Protein AF-A0A383AE00-F1 (afdb_monomer_lite)

Radius of gyration: 17.89 Å; chains: 1; bounding box: 53×29×41 Å

pLDDT: mean 80.53, std 18.99, range [29.45, 98.5]

Structure (mmCIF, N/CA/C/O backbone):
data_AF-A0A383AE00-F1
#
_entry.id   AF-A0A383AE00-F1
#
loop_
_atom_site.group_PDB
_atom_site.id
_atom_site.type_symbol
_atom_site.label_atom_id
_atom_site.label_alt_id
_atom_site.label_comp_id
_atom_site.label_asym_id
_atom_site.label_entity_id
_atom_site.label_seq_id
_atom_site.pdbx_PDB_ins_code
_atom_site.Cartn_x
_atom_site.Cartn_y
_atom_site.Cartn_z
_atom_site.occupancy
_atom_site.B_iso_or_equiv
_atom_site.auth_seq_id
_atom_site.auth_comp_id
_atom_site.auth_asym_id
_atom_site.auth_atom_id
_atom_site.pdbx_PDB_model_num
ATOM 1 N N . MET A 1 1 ? 20.652 -6.466 15.795 1.00 33.84 1 MET A N 1
ATOM 2 C CA . MET A 1 1 ? 19.781 -5.516 15.077 1.00 33.84 1 MET A CA 1
ATOM 3 C C . MET A 1 1 ? 20.236 -5.516 13.626 1.00 33.84 1 MET A C 1
ATOM 5 O O . MET A 1 1 ? 21.320 -5.019 13.351 1.00 33.84 1 MET A O 1
ATOM 9 N N . HIS A 1 2 ? 19.510 -6.211 12.746 1.00 29.45 2 HIS A N 1
ATOM 10 C CA . HIS A 1 2 ? 19.811 -6.220 11.311 1.00 29.45 2 HIS A CA 1
ATOM 11 C C . HIS A 1 2 ? 19.273 -4.927 10.677 1.00 29.45 2 HIS A C 1
ATOM 13 O O . HIS A 1 2 ? 18.174 -4.506 11.035 1.00 29.45 2 HIS A O 1
ATOM 19 N N . PRO A 1 3 ? 20.019 -4.280 9.767 1.00 36.16 3 PRO A N 1
ATOM 20 C CA . PRO A 1 3 ? 19.553 -3.087 9.077 1.00 36.16 3 PRO A CA 1
ATOM 21 C C . PRO A 1 3 ? 18.594 -3.535 7.967 1.00 36.16 3 PRO A C 1
ATOM 23 O O . PRO A 1 3 ? 19.035 -3.965 6.905 1.00 36.16 3 PRO A O 1
ATOM 26 N N . GLY A 1 4 ? 17.288 -3.521 8.233 1.00 36.66 4 GLY A N 1
ATOM 27 C CA . GLY A 1 4 ? 16.288 -3.945 7.248 1.00 36.66 4 GLY A CA 1
ATOM 28 C C . GLY A 1 4 ? 14.831 -3.774 7.675 1.00 36.66 4 GLY A C 1
ATOM 29 O O . GLY A 1 4 ? 14.008 -3.445 6.830 1.00 36.66 4 GLY A O 1
ATOM 30 N N . ASP A 1 5 ? 14.517 -3.898 8.965 1.00 43.00 5 ASP A N 1
ATOM 31 C CA . ASP A 1 5 ? 13.127 -3.816 9.430 1.00 43.00 5 ASP A CA 1
ATOM 32 C C . ASP A 1 5 ? 12.798 -2.427 9.966 1.00 43.00 5 ASP A C 1
ATOM 34 O O . ASP A 1 5 ? 12.990 -2.108 11.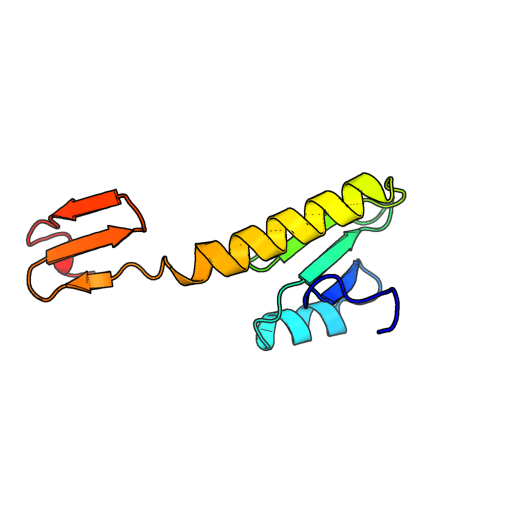139 1.00 43.00 5 ASP A O 1
ATOM 38 N N . ASN A 1 6 ? 12.278 -1.590 9.075 1.00 44.75 6 ASN A N 1
ATOM 39 C CA . ASN A 1 6 ? 11.619 -0.346 9.438 1.00 44.75 6 ASN A CA 1
ATOM 40 C C . ASN A 1 6 ? 10.098 -0.596 9.517 1.00 44.75 6 ASN A C 1
ATOM 42 O O . ASN A 1 6 ? 9.364 -0.090 8.680 1.00 44.75 6 ASN A O 1
ATOM 46 N N . GLY A 1 7 ? 9.661 -1.425 10.477 1.00 49.72 7 GLY A N 1
ATOM 47 C CA . GLY A 1 7 ? 8.255 -1.630 10.879 1.00 49.72 7 GLY A CA 1
ATOM 48 C C . GLY A 1 7 ? 7.317 -2.297 9.854 1.00 49.72 7 GLY A C 1
ATOM 49 O O . GLY A 1 7 ? 6.671 -1.610 9.075 1.00 49.72 7 GLY A O 1
ATOM 50 N N . ASP A 1 8 ? 7.231 -3.632 9.884 1.00 71.44 8 ASP A N 1
ATOM 51 C CA . ASP A 1 8 ? 6.087 -4.511 9.536 1.00 71.44 8 ASP A CA 1
ATOM 52 C C . ASP A 1 8 ? 5.169 -4.198 8.322 1.00 71.44 8 ASP A C 1
ATOM 54 O O . ASP A 1 8 ? 3.979 -4.512 8.343 1.00 71.44 8 ASP A O 1
ATOM 58 N N . ILE A 1 9 ? 5.686 -3.670 7.206 1.00 87.12 9 ILE A N 1
ATOM 59 C CA . ILE A 1 9 ? 4.942 -3.627 5.926 1.00 87.12 9 ILE A CA 1
ATOM 60 C C . ILE A 1 9 ? 5.518 -4.622 4.923 1.00 87.12 9 ILE A C 1
ATOM 62 O O . ILE A 1 9 ? 6.702 -4.592 4.584 1.00 87.12 9 ILE A O 1
ATOM 66 N N . ALA A 1 10 ? 4.655 -5.460 4.350 1.00 94.75 10 ALA A N 1
ATOM 67 C CA . ALA A 1 10 ? 5.034 -6.387 3.294 1.00 94.75 10 ALA A CA 1
ATOM 68 C C . ALA A 1 10 ? 5.218 -5.671 1.942 1.00 94.75 10 ALA A C 1
ATOM 70 O O . ALA A 1 10 ? 4.293 -5.060 1.416 1.00 94.75 10 ALA A O 1
ATOM 71 N N . MET A 1 11 ? 6.385 -5.808 1.310 1.00 96.38 11 MET A N 1
ATOM 72 C CA . MET A 1 11 ? 6.573 -5.374 -0.083 1.00 96.38 11 MET A CA 1
ATOM 73 C C . MET A 1 11 ? 6.153 -6.471 -1.058 1.00 96.38 11 MET A C 1
ATOM 75 O O . MET A 1 11 ? 6.553 -7.620 -0.866 1.00 96.38 11 MET A O 1
ATOM 79 N N . VAL A 1 12 ? 5.390 -6.138 -2.104 1.00 97.56 12 VAL A N 1
ATOM 80 C CA . VAL A 1 12 ? 4.850 -7.105 -3.085 1.00 97.56 12 VAL A CA 1
ATOM 81 C C . VAL A 1 12 ? 5.020 -6.584 -4.509 1.00 97.56 12 VAL A C 1
ATOM 83 O O . VAL A 1 12 ? 4.606 -5.469 -4.802 1.00 97.56 12 VAL A O 1
ATOM 86 N N . ARG A 1 13 ? 5.598 -7.364 -5.424 1.00 97.62 13 ARG A N 1
ATOM 87 C CA . ARG A 1 13 ? 5.772 -6.962 -6.827 1.00 97.62 13 ARG A CA 1
ATOM 88 C C . ARG A 1 13 ? 4.518 -7.240 -7.641 1.00 97.62 13 ARG A C 1
ATOM 90 O O . ARG A 1 13 ? 4.082 -8.380 -7.774 1.00 97.62 13 ARG A O 1
ATOM 97 N N . TRP A 1 14 ? 3.991 -6.212 -8.286 1.00 97.94 14 TRP A N 1
ATOM 98 C CA . TRP A 1 14 ? 2.862 -6.335 -9.200 1.00 97.94 14 TRP A CA 1
ATOM 99 C C . TRP A 1 14 ? 3.319 -6.283 -10.666 1.00 97.94 14 TRP A C 1
ATOM 101 O O . TRP A 1 14 ? 4.115 -5.406 -11.017 1.00 97.94 14 TRP A O 1
ATOM 111 N N . PRO A 1 15 ? 2.812 -7.165 -11.552 1.00 97.38 15 PRO A N 1
ATOM 112 C CA . PRO A 1 15 ? 1.809 -8.217 -11.319 1.00 97.38 15 PRO A CA 1
ATOM 113 C C . PRO A 1 15 ? 2.399 -9.583 -10.915 1.00 97.38 15 PRO A C 1
ATOM 115 O O . PRO A 1 15 ? 1.658 -10.545 -10.750 1.00 97.38 15 PRO A O 1
ATOM 118 N N . ALA A 1 16 ? 3.725 -9.688 -10.780 1.00 97.62 16 ALA A N 1
ATOM 119 C CA . ALA A 1 16 ? 4.430 -10.965 -10.624 1.00 97.62 16 ALA A CA 1
ATOM 120 C C . ALA A 1 16 ? 4.049 -11.768 -9.363 1.00 97.62 16 ALA A C 1
ATOM 122 O O . ALA A 1 16 ? 4.207 -12.983 -9.349 1.00 97.62 16 ALA A O 1
ATOM 123 N N . GLU A 1 17 ? 3.565 -11.106 -8.312 1.00 97.81 17 GLU A N 1
ATOM 124 C CA . GLU A 1 17 ? 3.245 -11.713 -7.018 1.00 97.81 17 GLU A CA 1
ATOM 125 C C . GLU A 1 17 ? 1.751 -11.585 -6.653 1.00 97.81 17 GLU A C 1
ATOM 127 O O . GLU A 1 17 ? 1.417 -11.403 -5.482 1.00 97.81 17 GLU A O 1
ATOM 132 N N . VAL A 1 18 ? 0.839 -11.687 -7.631 1.00 97.06 18 VAL A N 1
ATOM 133 C CA . VAL A 1 18 ? -0.619 -11.566 -7.399 1.00 97.06 18 VAL A CA 1
ATOM 134 C C . VAL A 1 18 ? -1.139 -12.516 -6.309 1.00 97.06 18 VAL A C 1
ATOM 136 O O . VAL A 1 18 ? -1.786 -12.064 -5.369 1.00 97.06 18 VAL A O 1
ATOM 139 N N . ASP A 1 19 ? -0.736 -13.789 -6.317 1.00 97.88 19 ASP A N 1
ATOM 140 C CA . ASP A 1 19 ? -1.175 -14.763 -5.303 1.00 97.88 19 ASP A CA 1
ATOM 141 C C . ASP A 1 19 ? -0.685 -14.408 -3.890 1.00 97.88 19 ASP A C 1
ATOM 143 O O . ASP A 1 19 ? -1.282 -14.765 -2.872 1.00 97.88 19 ASP A O 1
ATOM 147 N N . ARG A 1 20 ? 0.466 -13.735 -3.788 1.00 97.06 20 ARG A N 1
ATOM 148 C CA . ARG A 1 20 ? 0.968 -13.244 -2.501 1.00 97.06 20 ARG A CA 1
ATOM 149 C C . ARG A 1 20 ? 0.218 -11.990 -2.070 1.00 97.06 20 ARG A C 1
ATOM 151 O O . ARG A 1 20 ? -0.078 -11.875 -0.884 1.00 97.06 20 ARG A O 1
ATOM 158 N N . LEU A 1 21 ? -0.113 -11.103 -3.007 1.00 96.94 21 LEU A N 1
ATOM 159 C CA . LEU A 1 21 ? -0.934 -9.929 -2.736 1.00 96.94 21 LEU A CA 1
ATOM 160 C C . LEU A 1 21 ? -2.293 -10.328 -2.151 1.00 96.94 21 LEU A C 1
ATOM 162 O O . LEU A 1 21 ? -2.678 -9.816 -1.102 1.00 96.94 21 LEU A O 1
ATOM 166 N N . ASP A 1 22 ? -2.966 -11.300 -2.767 1.00 96.44 22 ASP A N 1
ATOM 167 C CA . ASP A 1 22 ? -4.281 -11.761 -2.318 1.00 96.44 22 ASP A CA 1
ATOM 168 C C . ASP A 1 22 ? -4.222 -12.422 -0.937 1.00 96.44 22 ASP A C 1
ATOM 170 O O . ASP A 1 22 ? -5.045 -12.125 -0.072 1.00 96.44 22 ASP A O 1
ATOM 174 N N . ARG A 1 23 ? -3.188 -13.229 -0.661 1.00 95.81 23 ARG A N 1
ATOM 175 C CA . ARG A 1 23 ? -2.976 -13.795 0.683 1.00 95.81 23 ARG A CA 1
ATOM 176 C C . ARG A 1 23 ? -2.772 -12.723 1.750 1.00 95.81 23 ARG A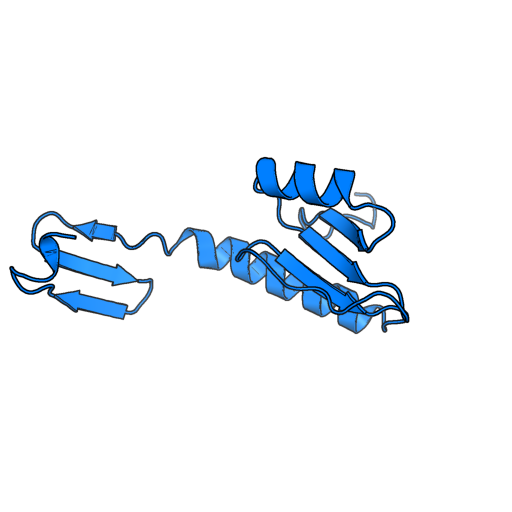 C 1
ATOM 178 O O . ARG A 1 23 ? -3.321 -12.846 2.842 1.00 95.81 23 ARG A O 1
ATOM 185 N N . LEU A 1 24 ? -2.002 -11.677 1.448 1.00 93.12 24 LEU A N 1
ATOM 186 C CA . LEU A 1 24 ? -1.782 -10.573 2.385 1.00 93.12 24 LEU A CA 1
ATOM 187 C C . LEU A 1 24 ? -3.077 -9.794 2.631 1.00 93.12 24 LEU A C 1
ATOM 189 O O . LEU A 1 24 ? -3.357 -9.449 3.780 1.00 93.12 24 LEU A O 1
ATOM 193 N N . ARG A 1 25 ? -3.888 -9.575 1.586 1.00 92.88 25 ARG A N 1
ATOM 194 C CA . ARG A 1 25 ? -5.228 -8.971 1.694 1.00 92.88 25 ARG A CA 1
ATOM 195 C C . ARG A 1 25 ? -6.118 -9.754 2.641 1.00 92.88 25 ARG A C 1
ATOM 197 O O . ARG A 1 25 ? -6.616 -9.171 3.600 1.00 92.88 25 ARG A O 1
ATOM 204 N N . THR A 1 26 ? -6.232 -11.066 2.445 1.00 91.50 26 THR A N 1
ATOM 205 C CA . THR A 1 26 ? -6.995 -11.944 3.344 1.00 91.50 26 THR A CA 1
ATOM 206 C C . THR A 1 26 ? -6.468 -11.909 4.780 1.00 91.50 26 THR A C 1
ATOM 208 O O . THR A 1 26 ? -7.257 -11.940 5.717 1.00 91.50 26 THR A O 1
ATOM 211 N N . ALA A 1 27 ? -5.150 -11.816 4.966 1.00 87.19 27 ALA A N 1
ATOM 212 C CA . ALA A 1 27 ? -4.525 -11.764 6.286 1.00 87.19 27 ALA A CA 1
ATOM 213 C C . ALA A 1 27 ? -4.582 -10.380 6.964 1.00 87.19 27 ALA A C 1
ATOM 215 O O . ALA A 1 27 ? -4.120 -10.249 8.095 1.00 87.19 27 ALA A O 1
ATOM 216 N N . GLY A 1 28 ? -5.088 -9.338 6.290 1.00 87.88 28 GLY A N 1
ATOM 217 C CA . GLY A 1 28 ? -5.101 -7.978 6.837 1.00 87.88 28 GLY A CA 1
ATOM 218 C C . GLY A 1 28 ? -3.703 -7.393 7.076 1.00 87.88 28 GLY A C 1
ATOM 219 O O . GLY A 1 28 ? -3.537 -6.528 7.925 1.00 87.88 28 GLY A O 1
ATOM 220 N N . THR A 1 29 ? -2.677 -7.868 6.362 1.00 89.38 29 THR A N 1
ATOM 221 C CA . THR A 1 29 ? -1.286 -7.428 6.567 1.00 89.38 29 THR A CA 1
ATOM 222 C C . THR A 1 29 ? -0.962 -6.170 5.752 1.00 89.38 29 THR A C 1
ATOM 224 O O . THR A 1 29 ? -1.021 -6.249 4.521 1.00 89.38 29 THR A O 1
ATOM 227 N N . PRO A 1 30 ? -0.556 -5.046 6.373 1.00 92.88 30 PRO A N 1
ATOM 228 C CA . PRO A 1 30 ? -0.123 -3.844 5.660 1.00 92.88 30 PRO A CA 1
ATOM 229 C C . PRO A 1 30 ? 0.889 -4.141 4.553 1.00 92.88 30 PRO A C 1
ATOM 231 O O . PRO A 1 30 ? 1.846 -4.896 4.752 1.00 92.88 30 PRO A O 1
ATOM 234 N N . ARG A 1 31 ? 0.671 -3.577 3.361 1.00 96.12 31 ARG A N 1
ATOM 235 C CA . ARG A 1 31 ? 1.446 -3.925 2.163 1.00 96.12 31 ARG A CA 1
ATOM 236 C C . ARG A 1 31 ? 1.701 -2.744 1.231 1.00 96.12 31 ARG A C 1
ATOM 238 O O . ARG A 1 31 ? 0.791 -1.997 0.880 1.00 96.12 31 ARG A O 1
ATOM 245 N N . LEU A 1 32 ? 2.946 -2.628 0.775 1.00 97.38 32 LEU A N 1
ATOM 246 C CA . LEU A 1 32 ? 3.347 -1.690 -0.269 1.00 97.38 32 LEU A CA 1
ATOM 247 C C . LEU A 1 32 ? 3.569 -2.447 -1.580 1.00 97.38 32 LEU A C 1
ATOM 249 O O . LEU A 1 32 ? 4.447 -3.309 -1.686 1.00 97.38 32 LEU A O 1
ATOM 253 N N . VAL A 1 33 ? 2.790 -2.102 -2.600 1.00 98.25 33 VAL A N 1
ATOM 254 C CA . VAL A 1 33 ? 2.854 -2.748 -3.908 1.00 98.25 33 VAL A CA 1
ATOM 255 C C . VAL A 1 33 ? 3.851 -2.036 -4.821 1.00 98.25 33 VAL A C 1
ATOM 257 O O . VAL A 1 33 ? 3.706 -0.861 -5.154 1.00 98.25 33 VAL A O 1
ATOM 260 N N . LEU A 1 34 ? 4.871 -2.771 -5.254 1.00 98.00 34 LEU A N 1
ATOM 261 C CA . LEU A 1 34 ? 5.892 -2.342 -6.204 1.00 98.00 34 LEU A CA 1
ATOM 262 C C . LEU A 1 34 ? 5.410 -2.657 -7.625 1.00 98.00 34 LEU A C 1
ATOM 264 O O . LEU A 1 34 ? 5.526 -3.783 -8.111 1.00 98.00 34 LEU A O 1
ATOM 268 N N . VAL A 1 35 ? 4.834 -1.662 -8.288 1.00 98.50 35 VAL A N 1
ATOM 269 C CA . VAL A 1 35 ? 4.204 -1.796 -9.605 1.00 98.50 35 VAL A CA 1
ATOM 270 C C . VAL A 1 35 ? 5.270 -1.753 -10.694 1.00 98.50 35 VAL A C 1
ATOM 272 O O . VAL A 1 35 ? 6.011 -0.779 -10.795 1.00 98.50 35 VAL A O 1
ATOM 275 N N . ALA A 1 36 ? 5.361 -2.783 -11.535 1.00 98.19 36 ALA A N 1
ATOM 276 C CA . ALA A 1 36 ? 6.326 -2.793 -12.635 1.00 98.19 36 ALA A CA 1
ATOM 277 C C . ALA A 1 36 ? 6.080 -1.634 -13.638 1.00 98.19 36 ALA A C 1
ATOM 279 O O . ALA A 1 36 ? 4.928 -1.233 -13.831 1.00 98.19 36 ALA A O 1
ATOM 280 N N . PRO A 1 37 ? 7.123 -1.121 -14.329 1.00 96.69 37 PRO A N 1
ATOM 281 C CA . PRO A 1 37 ? 7.038 0.099 -15.145 1.00 96.69 37 PRO A CA 1
ATOM 282 C C . PRO A 1 37 ? 5.896 0.098 -16.167 1.00 96.69 37 PRO A C 1
ATOM 284 O O . PRO A 1 37 ? 5.203 1.101 -16.332 1.00 96.69 37 PRO A O 1
ATOM 287 N N . HIS A 1 38 ? 5.654 -1.052 -16.799 1.00 95.06 38 HIS A N 1
ATOM 288 C CA . HIS A 1 38 ? 4.650 -1.235 -17.853 1.00 95.06 38 HIS A CA 1
ATOM 289 C C . HIS A 1 38 ? 3.463 -2.099 -17.418 1.00 95.06 38 HIS A C 1
ATOM 291 O O . HIS A 1 38 ? 2.675 -2.537 -18.253 1.00 95.06 38 HIS A O 1
ATOM 297 N N . ALA A 1 39 ? 3.323 -2.358 -16.117 1.00 96.19 39 ALA A N 1
ATOM 298 C CA . ALA A 1 39 ? 2.139 -3.030 -15.610 1.00 96.19 39 ALA A CA 1
ATOM 299 C C . ALA A 1 39 ? 0.897 -2.141 -15.802 1.00 96.19 39 ALA A C 1
ATOM 301 O O . ALA A 1 39 ? 1.023 -0.905 -15.755 1.00 96.19 39 ALA A O 1
ATOM 302 N N . PRO A 1 40 ? -0.299 -2.747 -15.935 1.00 93.75 40 PRO A N 1
ATOM 303 C CA . PRO A 1 40 ? -1.563 -2.026 -15.846 1.00 93.75 40 PRO A CA 1
ATOM 304 C C . PRO A 1 40 ? -1.632 -1.126 -14.598 1.00 93.75 40 PRO A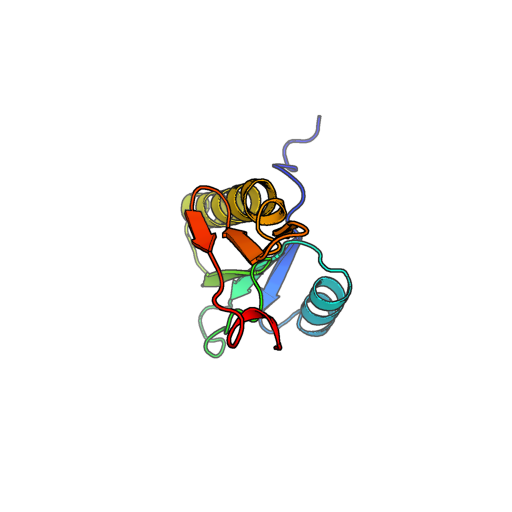 C 1
ATOM 306 O O . PRO A 1 40 ? -0.888 -1.352 -13.633 1.00 93.75 40 PRO A O 1
ATOM 309 N N . PRO A 1 41 ? -2.503 -0.099 -14.591 1.00 91.50 41 PRO A N 1
ATOM 310 C CA . PRO A 1 41 ? -2.751 0.702 -13.398 1.00 91.50 41 PRO A CA 1
ATOM 311 C C . PRO A 1 41 ? -3.061 -0.188 -12.193 1.00 91.50 41 PRO A C 1
ATOM 313 O O . PRO A 1 41 ? -3.814 -1.153 -12.309 1.00 91.50 41 PRO A O 1
ATOM 316 N N . PHE A 1 42 ? -2.457 0.130 -11.050 1.00 95.94 42 PHE A N 1
ATOM 317 C CA . PHE A 1 42 ? -2.745 -0.561 -9.803 1.00 95.94 42 PHE A CA 1
ATOM 318 C C . PHE A 1 42 ? -3.850 0.188 -9.061 1.00 95.94 42 PHE A C 1
ATOM 320 O O . PHE A 1 42 ? -3.763 1.405 -8.885 1.00 95.94 42 PHE A O 1
ATOM 327 N N . THR A 1 43 ? -4.883 -0.537 -8.641 1.00 94.25 43 THR A N 1
ATOM 328 C CA . THR A 1 43 ? -5.997 0.009 -7.865 1.00 94.25 43 THR A CA 1
ATOM 329 C C . THR A 1 43 ? -5.875 -0.474 -6.432 1.00 94.25 43 THR A C 1
ATOM 331 O O . THR A 1 43 ? -5.905 -1.675 -6.181 1.00 94.25 43 THR A O 1
ATOM 334 N N . VAL A 1 44 ? -5.752 0.479 -5.511 1.00 92.94 44 VAL A N 1
ATOM 335 C CA . VAL A 1 44 ? -5.769 0.228 -4.068 1.00 92.94 44 VAL A CA 1
ATOM 336 C C . VAL A 1 44 ? -7.177 -0.177 -3.649 1.00 92.94 44 VAL A C 1
ATOM 338 O O . VAL A 1 44 ? -8.133 0.533 -3.969 1.00 92.94 44 VAL A O 1
ATOM 341 N N . THR A 1 45 ? -7.306 -1.306 -2.952 1.00 87.62 45 THR A N 1
ATOM 342 C CA . THR A 1 45 ? -8.616 -1.859 -2.558 1.00 87.62 45 THR A CA 1
ATOM 343 C C . THR A 1 45 ? -8.995 -1.612 -1.103 1.00 87.62 45 THR A C 1
ATOM 345 O O . THR A 1 45 ? -10.169 -1.715 -0.761 1.00 87.62 45 THR A O 1
ATOM 348 N N . ASP A 1 46 ? -8.031 -1.294 -0.242 1.00 86.44 46 ASP A N 1
ATOM 349 C CA . ASP A 1 46 ? -8.255 -1.094 1.189 1.00 86.44 46 ASP A CA 1
ATOM 350 C C . ASP A 1 46 ? -7.243 -0.111 1.798 1.00 86.44 46 ASP A C 1
ATOM 352 O O . ASP A 1 46 ? -6.284 0.314 1.154 1.00 86.44 46 ASP A O 1
ATOM 356 N N . ALA A 1 47 ? -7.474 0.279 3.054 1.00 87.12 47 ALA A N 1
ATOM 357 C CA . ALA A 1 47 ? -6.646 1.265 3.744 1.00 87.12 47 ALA A CA 1
ATOM 358 C C . ALA A 1 47 ? -5.224 0.766 4.067 1.00 87.12 47 ALA A C 1
ATOM 360 O O . ALA A 1 47 ? -4.331 1.595 4.250 1.00 87.12 47 ALA A O 1
ATOM 361 N N . LEU A 1 48 ? -5.010 -0.553 4.111 1.00 92.38 48 LEU A N 1
ATOM 362 C CA . LEU A 1 48 ? -3.738 -1.204 4.441 1.00 92.38 48 LEU A CA 1
ATOM 363 C C . LEU A 1 48 ? -2.859 -1.421 3.200 1.00 92.38 48 LEU A C 1
ATOM 365 O O . LEU A 1 48 ? -1.843 -2.116 3.267 1.00 92.38 48 LEU A O 1
ATOM 369 N N . GLU A 1 49 ? -3.235 -0.823 2.071 1.00 94.31 49 GLU A N 1
ATOM 370 C CA . GLU A 1 49 ? -2.547 -0.945 0.799 1.00 94.31 49 GLU A CA 1
ATOM 371 C C . GLU A 1 49 ? -2.126 0.436 0.261 1.00 94.31 49 GLU A C 1
ATOM 373 O O . GLU A 1 49 ? -2.860 1.428 0.298 1.00 94.31 49 GLU A O 1
ATOM 378 N N . ASP A 1 50 ? -0.894 0.508 -0.234 1.00 96.38 50 ASP A N 1
ATOM 379 C CA . ASP A 1 50 ? -0.363 1.638 -1.001 1.00 96.38 50 ASP A CA 1
ATOM 380 C C . ASP A 1 50 ? 0.533 1.084 -2.115 1.00 96.38 50 ASP A C 1
ATOM 382 O O . ASP A 1 50 ? 0.831 -0.114 -2.155 1.00 96.38 50 ASP A O 1
ATOM 386 N N . TRP A 1 51 ? 0.983 1.931 -3.034 1.00 97.94 51 TRP A N 1
ATOM 387 C CA . TRP A 1 51 ? 1.807 1.494 -4.153 1.00 97.94 51 TRP A CA 1
ATOM 388 C C . TRP A 1 51 ? 2.816 2.542 -4.615 1.00 97.94 51 TRP A C 1
ATOM 390 O O . TRP A 1 51 ? 2.686 3.745 -4.387 1.00 97.94 51 TRP A O 1
ATOM 400 N N . VAL A 1 52 ? 3.827 2.056 -5.330 1.00 97.69 52 VAL A N 1
ATOM 401 C CA . VAL A 1 52 ? 4.821 2.869 -6.032 1.00 97.69 52 VAL A CA 1
ATOM 402 C C . VAL A 1 52 ? 5.206 2.182 -7.341 1.00 97.69 52 VAL A C 1
ATOM 404 O O . VAL A 1 52 ? 5.362 0.961 -7.388 1.00 97.69 52 VAL A O 1
ATOM 407 N N . ARG A 1 53 ? 5.318 2.947 -8.434 1.00 98.06 53 ARG A N 1
ATOM 408 C CA . ARG A 1 53 ? 5.734 2.412 -9.739 1.00 98.06 53 ARG A CA 1
ATOM 409 C C . ARG A 1 53 ? 7.247 2.419 -9.857 1.00 98.06 53 ARG A C 1
ATOM 411 O O . ARG A 1 53 ? 7.874 3.441 -9.626 1.00 98.06 53 ARG A O 1
ATOM 418 N N . MET A 1 54 ? 7.801 1.283 -10.255 1.00 97.25 54 MET A N 1
ATOM 419 C CA . MET A 1 54 ? 9.227 1.096 -10.467 1.00 97.25 54 MET A CA 1
ATOM 420 C C . MET A 1 54 ? 9.637 1.520 -11.890 1.00 97.25 54 MET A C 1
ATOM 422 O O . MET A 1 54 ? 8.831 1.373 -12.811 1.00 97.25 54 MET A O 1
ATOM 426 N N . PRO A 1 55 ? 10.889 1.971 -12.097 1.00 97.62 55 PRO A N 1
ATOM 427 C CA . PRO A 1 55 ? 11.850 2.316 -11.050 1.00 97.62 55 PRO A CA 1
ATOM 428 C C . PRO A 1 55 ? 11.393 3.561 -10.275 1.00 97.62 55 PRO A C 1
ATOM 430 O O . PRO A 1 55 ? 10.852 4.493 -10.861 1.00 97.62 55 PRO A O 1
ATOM 433 N N . ALA A 1 56 ? 11.619 3.557 -8.966 1.00 95.25 56 ALA A N 1
ATOM 434 C CA . ALA A 1 56 ? 11.370 4.689 -8.081 1.00 95.25 56 ALA A CA 1
ATOM 435 C C . ALA A 1 56 ? 12.625 4.965 -7.260 1.00 95.25 56 ALA A C 1
ATOM 437 O O . ALA A 1 56 ? 13.428 4.054 -7.037 1.00 95.25 56 ALA A O 1
ATOM 438 N N . ASP A 1 57 ? 12.771 6.207 -6.808 1.00 97.56 57 ASP A N 1
ATOM 439 C CA . ASP A 1 57 ? 13.807 6.554 -5.846 1.00 97.56 57 ASP A CA 1
ATOM 440 C C . ASP A 1 57 ? 13.572 5.799 -4.530 1.00 97.56 57 ASP A C 1
ATOM 442 O O . ASP A 1 57 ? 12.434 5.615 -4.088 1.00 97.56 57 ASP A O 1
ATOM 446 N N . GLU A 1 58 ? 14.642 5.354 -3.874 1.00 93.19 58 GLU A N 1
ATOM 447 C CA . GLU A 1 58 ? 14.500 4.643 -2.602 1.00 93.19 58 GLU A CA 1
ATOM 448 C C . GLU A 1 58 ? 13.849 5.513 -1.516 1.00 93.19 58 GLU A C 1
ATOM 450 O O . GLU A 1 58 ? 13.154 4.999 -0.638 1.00 93.19 58 GLU A O 1
ATOM 455 N N . GLY A 1 59 ? 14.072 6.829 -1.559 1.00 95.69 59 GLY A N 1
ATOM 456 C CA . GLY A 1 59 ? 13.424 7.808 -0.697 1.00 95.69 59 GLY A CA 1
ATOM 457 C C . GLY A 1 59 ? 11.912 7.819 -0.879 1.00 95.69 59 GLY A C 1
ATOM 458 O O . GLY A 1 59 ? 11.197 7.813 0.122 1.00 95.69 59 GLY A O 1
ATOM 459 N N . ASP A 1 60 ? 11.426 7.727 -2.117 1.00 96.69 60 ASP A N 1
ATOM 460 C CA . ASP A 1 60 ? 9.992 7.645 -2.410 1.00 96.69 60 ASP A CA 1
ATOM 461 C C . ASP A 1 60 ? 9.387 6.339 -1.884 1.00 96.69 60 ASP A C 1
ATOM 463 O O . ASP A 1 60 ? 8.321 6.352 -1.264 1.00 96.69 60 ASP A O 1
ATOM 467 N N . VAL A 1 61 ? 10.083 5.210 -2.062 1.00 96.19 61 VAL A N 1
ATOM 468 C CA . VAL A 1 61 ? 9.646 3.910 -1.523 1.00 96.19 61 VAL A CA 1
ATOM 469 C C . VAL A 1 61 ? 9.552 3.967 0.005 1.00 96.19 61 VAL A C 1
ATOM 471 O O . VAL A 1 61 ? 8.543 3.553 0.581 1.00 96.19 61 VAL A O 1
ATOM 474 N N . ARG A 1 62 ? 10.572 4.520 0.674 1.00 94.31 62 ARG A N 1
ATOM 475 C CA . ARG A 1 62 ? 10.584 4.680 2.137 1.00 94.31 62 ARG A CA 1
ATOM 476 C C . ARG A 1 62 ? 9.495 5.629 2.625 1.00 94.31 62 ARG A C 1
ATOM 478 O O . ARG A 1 62 ? 8.847 5.330 3.624 1.00 94.31 62 ARG A O 1
ATOM 485 N N . ALA A 1 63 ? 9.281 6.749 1.936 1.00 95.06 63 ALA A N 1
ATOM 486 C CA . ALA A 1 63 ? 8.236 7.706 2.284 1.00 95.06 63 ALA A CA 1
ATOM 487 C C . ALA A 1 63 ? 6.847 7.062 2.184 1.00 95.06 63 ALA A C 1
ATOM 489 O O . ALA A 1 63 ? 6.056 7.171 3.118 1.00 95.06 63 ALA A O 1
ATOM 490 N N . ARG A 1 64 ? 6.581 6.313 1.105 1.00 95.88 64 ARG A N 1
ATOM 491 C CA . ARG A 1 64 ? 5.331 5.558 0.920 1.00 95.88 64 ARG A CA 1
ATOM 492 C C . ARG A 1 64 ? 5.112 4.525 2.018 1.00 95.88 64 ARG A C 1
ATOM 494 O O . ARG A 1 64 ? 4.033 4.489 2.602 1.00 95.88 64 ARG A O 1
ATOM 501 N N . ALA A 1 65 ? 6.135 3.728 2.330 1.00 93.56 65 ALA A N 1
ATOM 502 C CA . ALA A 1 65 ? 6.064 2.756 3.416 1.00 93.56 65 ALA A CA 1
ATOM 503 C C . ALA A 1 65 ? 5.740 3.451 4.745 1.00 93.56 65 ALA A C 1
ATOM 505 O O . ALA A 1 65 ? 4.775 3.088 5.405 1.00 93.56 65 ALA A O 1
ATOM 506 N N . ARG A 1 66 ? 6.466 4.517 5.095 1.00 91.94 66 ARG A N 1
ATOM 507 C CA . ARG A 1 66 ? 6.226 5.271 6.329 1.00 91.94 66 ARG A CA 1
ATOM 508 C C . ARG A 1 66 ? 4.811 5.847 6.405 1.00 91.94 66 ARG A C 1
ATOM 510 O O . ARG A 1 66 ? 4.174 5.711 7.442 1.00 91.94 66 ARG A O 1
ATOM 517 N N . CYS A 1 67 ? 4.304 6.446 5.328 1.00 91.00 67 CYS A N 1
ATOM 518 C CA . CYS A 1 67 ? 2.932 6.952 5.296 1.00 91.00 67 CYS A CA 1
ATOM 519 C C . CYS A 1 67 ? 1.903 5.838 5.514 1.00 91.00 67 CYS A C 1
ATOM 521 O O . CYS A 1 67 ? 0.871 6.077 6.138 1.00 91.00 67 CYS A O 1
ATOM 523 N N . LEU A 1 68 ? 2.167 4.630 5.011 1.00 91.44 68 LEU A N 1
ATOM 524 C CA . LEU A 1 68 ? 1.305 3.479 5.248 1.00 91.44 68 LEU A CA 1
ATOM 525 C C . LEU A 1 68 ? 1.390 2.993 6.706 1.00 91.44 68 LEU A C 1
ATOM 527 O O . LEU A 1 68 ? 0.344 2.704 7.276 1.00 91.44 68 LEU A O 1
ATOM 531 N N . ILE A 1 69 ? 2.573 2.990 7.337 1.00 87.75 69 ILE A N 1
ATOM 532 C CA . ILE A 1 69 ? 2.727 2.674 8.776 1.00 87.75 69 ILE A CA 1
ATOM 533 C C . ILE A 1 69 ? 1.930 3.675 9.604 1.00 87.75 69 ILE A C 1
ATOM 535 O O . ILE A 1 69 ? 1.056 3.289 10.369 1.00 87.75 69 ILE A O 1
ATOM 539 N N . GLU A 1 70 ? 2.160 4.970 9.382 1.00 86.12 70 GLU A N 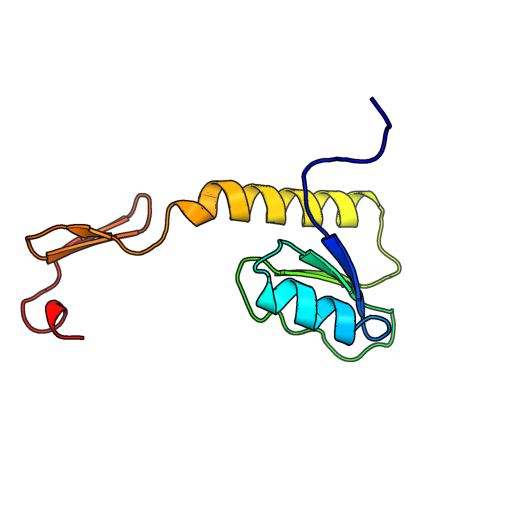1
ATOM 540 C CA . GLU A 1 70 ? 1.465 6.037 10.103 1.00 86.12 70 GLU A CA 1
ATOM 541 C C . GLU A 1 70 ? -0.053 5.953 9.891 1.00 86.12 70 GLU A C 1
ATOM 543 O O . GLU A 1 70 ? -0.823 6.229 10.807 1.00 86.12 70 GLU A O 1
ATOM 548 N N . ARG A 1 71 ? -0.515 5.542 8.705 1.00 84.94 71 ARG A N 1
ATOM 549 C CA . ARG A 1 71 ? -1.940 5.305 8.446 1.00 84.94 71 ARG A CA 1
ATOM 550 C C . ARG A 1 71 ? -2.472 4.094 9.204 1.00 84.94 71 ARG A C 1
ATOM 552 O O . ARG A 1 71 ? -3.608 4.154 9.649 1.00 84.94 71 ARG A O 1
ATOM 559 N N . CYS A 1 72 ? -1.698 3.024 9.355 1.00 82.19 72 CYS A N 1
ATOM 560 C CA . CYS A 1 72 ? -2.099 1.872 10.161 1.00 82.19 72 CYS A CA 1
ATOM 561 C C . CYS A 1 72 ? -2.173 2.262 11.642 1.00 82.19 72 CYS A C 1
ATOM 563 O O . CYS A 1 72 ? -3.216 2.089 12.266 1.00 82.19 72 CYS A O 1
ATOM 565 N N . ASP A 1 73 ? -1.126 2.899 12.164 1.00 76.56 73 ASP A N 1
ATOM 566 C CA . ASP A 1 73 ? -1.036 3.304 13.569 1.00 76.56 73 ASP A CA 1
ATOM 567 C C . ASP A 1 73 ? -2.129 4.311 13.956 1.00 76.56 73 ASP A C 1
ATOM 569 O O . ASP A 1 73 ? -2.717 4.219 15.031 1.00 76.56 73 ASP A O 1
ATOM 573 N N . ASN A 1 74 ? -2.447 5.257 13.065 1.00 68.12 74 ASN A N 1
ATOM 574 C CA . ASN A 1 74 ? -3.492 6.258 13.302 1.00 68.12 74 ASN A CA 1
ATOM 575 C C . ASN A 1 74 ? -4.891 5.804 12.841 1.00 68.12 74 ASN A C 1
ATOM 577 O O . ASN A 1 74 ? -5.892 6.396 13.238 1.00 68.12 74 ASN A O 1
ATOM 581 N N . GLY A 1 75 ? -4.975 4.789 11.978 1.00 57.38 75 GLY A N 1
ATOM 582 C CA . GLY A 1 75 ? -6.202 4.320 11.325 1.00 57.38 75 GLY A CA 1
ATOM 583 C C . GLY A 1 75 ? -6.894 3.158 12.032 1.00 57.38 75 GLY A C 1
ATOM 584 O O . GLY A 1 75 ? -8.086 2.963 11.813 1.00 57.38 75 GLY A O 1
ATOM 585 N N . VAL A 1 76 ? -6.212 2.451 12.945 1.00 50.78 76 VAL A N 1
ATOM 586 C CA . VAL A 1 76 ? -6.872 1.532 13.900 1.00 50.78 76 VAL A CA 1
ATOM 587 C C . VAL A 1 76 ? -7.797 2.301 14.871 1.00 50.78 76 VAL A C 1
ATOM 589 O O . VAL A 1 76 ? -8.671 1.707 15.488 1.00 50.78 76 VAL A O 1
ATOM 592 N N . ALA A 1 77 ? -7.702 3.636 14.947 1.00 46.53 77 ALA A N 1
ATOM 593 C CA . ALA A 1 77 ? -8.565 4.494 15.772 1.00 46.53 77 ALA A CA 1
ATOM 594 C C . ALA A 1 77 ? -9.830 5.033 15.062 1.00 46.53 77 ALA A C 1
ATOM 596 O O . ALA A 1 77 ? -10.369 6.069 15.457 1.00 46.53 77 ALA A O 1
ATOM 597 N N . HIS A 1 78 ? -10.290 4.393 13.987 1.00 52.09 78 HIS A N 1
ATOM 598 C CA . HIS A 1 78 ? -11.391 4.921 13.177 1.00 52.09 78 HIS A CA 1
ATOM 599 C C . HIS A 1 78 ? -12.393 3.858 12.717 1.00 52.09 78 HIS A C 1
ATOM 601 O O . HIS A 1 78 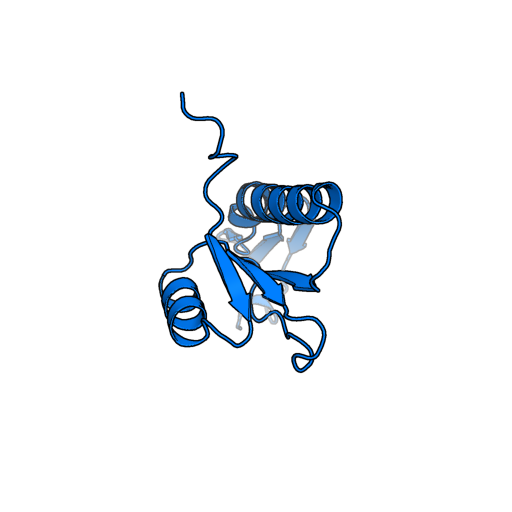? -13.036 4.022 11.679 1.00 52.09 78 HIS A O 1
ATOM 607 N N . GLU A 1 79 ? -12.592 2.802 13.507 1.00 51.00 79 GLU A N 1
ATOM 608 C CA . GLU A 1 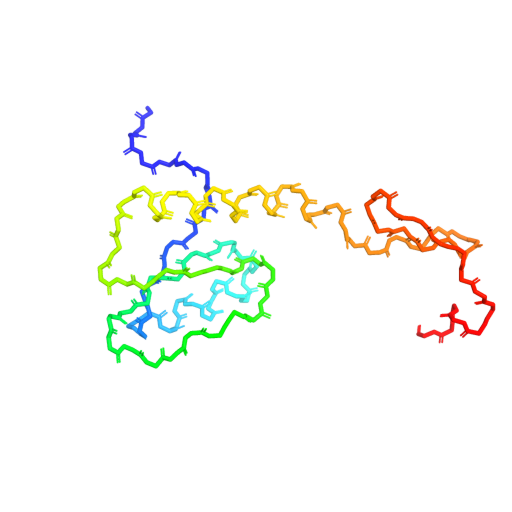79 ? -13.909 2.174 13.486 1.00 51.00 79 GLU A CA 1
ATOM 609 C C . GLU A 1 79 ? -14.899 3.220 14.022 1.00 51.00 79 GLU A C 1
ATOM 611 O O . GLU A 1 79 ? -14.650 3.792 15.087 1.00 51.00 79 GLU A O 1
ATOM 616 N N . PRO A 1 80 ? -15.944 3.590 13.263 1.00 55.09 80 PRO A N 1
ATOM 617 C CA . PRO A 1 80 ? -16.944 4.507 13.766 1.00 55.09 80 PRO A CA 1
ATOM 618 C C . PRO A 1 80 ? -17.583 3.921 15.026 1.00 55.09 80 PRO A C 1
ATOM 620 O O . PRO A 1 80 ? -18.420 3.025 14.955 1.00 55.09 80 PRO A O 1
ATOM 623 N N . GLU A 1 81 ? -17.181 4.430 16.186 1.00 61.47 81 GLU A N 1
ATOM 624 C CA . GLU A 1 81 ? -17.778 4.039 17.452 1.00 61.47 81 GLU A CA 1
ATOM 625 C C . GLU A 1 81 ? -19.140 4.716 17.563 1.00 61.47 81 GLU A C 1
ATOM 627 O O . GLU A 1 81 ? -19.249 5.951 17.546 1.00 61.47 81 GLU A O 1
ATOM 632 N N . LEU A 1 82 ? -20.180 3.894 17.677 1.00 62.81 82 LEU A N 1
ATOM 633 C CA . LEU A 1 82 ? -21.494 4.337 18.097 1.00 62.81 82 LEU A CA 1
ATOM 634 C C . LEU A 1 82 ? -21.578 4.146 19.613 1.00 62.81 82 LEU A C 1
ATOM 636 O O . LEU A 1 82 ? -21.717 3.024 20.095 1.00 62.81 82 LEU A O 1
ATOM 640 N N . ALA A 1 83 ? -21.456 5.237 20.368 1.00 63.22 83 ALA A N 1
ATOM 641 C CA . ALA A 1 83 ? -21.775 5.205 21.794 1.00 63.22 83 ALA A CA 1
ATOM 642 C C . ALA A 1 83 ? -23.299 5.061 21.977 1.00 63.22 83 ALA A C 1
ATOM 644 O O . ALA A 1 83 ? -24.058 5.471 21.092 1.00 63.22 83 ALA A O 1
ATOM 645 N N . ASP A 1 84 ? -23.721 4.490 23.114 1.00 61.78 84 ASP A N 1
ATOM 646 C CA . ASP A 1 84 ? -25.079 4.009 23.466 1.00 61.78 84 ASP A CA 1
ATOM 647 C C . ASP A 1 84 ? -26.257 5.012 23.313 1.00 61.78 84 ASP A C 1
ATOM 649 O O . ASP A 1 84 ? -27.392 4.732 23.699 1.00 61.78 84 ASP A O 1
ATOM 653 N N . ASP A 1 85 ? -26.045 6.183 22.721 1.00 59.59 85 ASP A N 1
ATOM 654 C CA . ASP A 1 85 ? -27.002 7.281 22.630 1.00 59.59 85 ASP A CA 1
ATOM 655 C C . ASP A 1 85 ? -26.891 8.143 21.353 1.00 59.59 85 ASP A C 1
ATOM 657 O O . ASP A 1 85 ? -27.332 9.294 21.339 1.00 59.59 85 ASP A O 1
ATOM 661 N N . ARG A 1 86 ? -26.464 7.547 20.225 1.00 65.06 86 ARG A N 1
ATOM 662 C CA . ARG A 1 86 ? -26.507 8.134 18.859 1.00 65.06 86 ARG A CA 1
ATOM 663 C C . ARG A 1 86 ? -25.384 9.112 18.531 1.00 65.06 86 ARG A C 1
ATOM 665 O O . ARG A 1 86 ? -25.549 9.950 17.648 1.00 65.06 86 ARG A O 1
ATOM 672 N N . VAL A 1 87 ? -24.240 9.027 19.192 1.00 69.94 87 VAL A N 1
ATOM 673 C CA . VAL A 1 87 ? -23.069 9.816 18.792 1.00 69.94 87 VAL A CA 1
ATOM 674 C C . VAL A 1 87 ? -22.168 8.956 17.917 1.00 69.94 87 VAL A C 1
ATOM 676 O O . VAL A 1 87 ? -21.626 7.960 18.386 1.00 69.94 87 VAL A O 1
ATOM 679 N N . LEU A 1 88 ? -22.008 9.358 16.654 1.00 75.00 88 LEU A N 1
ATOM 680 C CA . LEU A 1 88 ? -21.044 8.766 15.733 1.00 75.00 88 LEU A CA 1
ATOM 681 C C . LEU A 1 88 ? -19.713 9.497 15.882 1.00 75.00 88 LEU A C 1
ATOM 683 O O . LEU A 1 88 ? -19.632 10.713 15.666 1.00 75.00 88 LEU A O 1
ATOM 687 N N . ARG A 1 89 ? -18.668 8.754 16.237 1.00 68.62 89 ARG A N 1
ATOM 688 C CA . ARG A 1 89 ? -17.313 9.290 16.377 1.00 68.62 89 ARG A CA 1
ATOM 689 C C . ARG A 1 89 ? -16.415 8.751 15.277 1.00 68.62 89 ARG A C 1
ATOM 691 O O . ARG A 1 89 ? -16.384 7.558 15.022 1.00 68.62 89 ARG A O 1
ATOM 698 N N . PHE A 1 90 ? -15.653 9.640 14.653 1.00 58.09 90 PHE A N 1
ATOM 699 C CA . PHE A 1 90 ? -14.624 9.293 13.681 1.00 58.09 90 PHE A CA 1
ATOM 700 C C . PHE A 1 90 ? -13.376 10.116 14.020 1.00 58.09 90 PHE A C 1
ATOM 702 O O . PHE A 1 90 ? -13.240 11.272 13.619 1.00 58.09 90 PHE A O 1
ATOM 709 N N . GLY A 1 91 ? -12.479 9.552 14.832 1.00 62.91 91 GLY A N 1
ATOM 710 C CA . GLY A 1 91 ? -11.288 10.237 15.354 1.00 62.91 91 GLY A CA 1
ATOM 711 C C . GLY A 1 91 ? -11.625 11.515 16.105 1.00 62.91 91 GLY A C 1
ATOM 712 O O . GLY A 1 91 ? -12.299 11.476 17.131 1.00 62.91 91 GLY A O 1
ATOM 713 N N . ARG A 1 92 ? -11.159 12.671 15.607 1.00 53.19 92 ARG A N 1
ATOM 714 C CA . ARG A 1 92 ? -11.445 13.975 16.240 1.00 53.19 92 ARG A CA 1
ATOM 715 C C . ARG A 1 92 ? -12.829 14.539 15.917 1.00 53.19 92 ARG A C 1
ATOM 717 O O . ARG A 1 92 ? -13.213 15.557 16.490 1.00 53.19 92 ARG A O 1
ATOM 724 N N . TRP A 1 93 ? -13.536 13.942 14.963 1.00 56.38 93 TRP A N 1
ATOM 725 C CA . TRP A 1 93 ? -14.844 14.406 14.526 1.00 56.38 93 TRP A CA 1
ATOM 726 C C . TRP A 1 93 ? -15.943 13.625 15.239 1.00 56.38 93 TRP A C 1
ATOM 728 O O . TRP A 1 93 ? -15.848 12.412 15.418 1.00 56.38 93 TRP A O 1
ATOM 738 N N . TRP A 1 94 ? -16.991 14.335 15.638 1.00 65.44 94 TRP A N 1
ATOM 739 C CA . TRP A 1 94 ? -18.169 13.765 16.276 1.00 65.44 94 TRP A CA 1
ATOM 740 C C . TRP A 1 94 ? -19.422 14.398 15.671 1.00 65.44 94 TRP A C 1
ATOM 742 O O . TRP A 1 94 ? -19.422 15.585 15.341 1.00 65.44 94 TRP A O 1
ATOM 752 N N . THR A 1 95 ? -20.481 13.605 15.520 1.00 73.81 95 THR A N 1
ATOM 753 C CA . THR A 1 95 ? -21.820 14.099 15.182 1.00 73.81 95 THR A CA 1
ATOM 754 C C . THR A 1 95 ? -22.878 13.310 15.935 1.00 73.81 95 THR A C 1
ATOM 756 O O . THR A 1 95 ? -22.689 12.133 16.242 1.00 73.81 95 THR A O 1
ATOM 759 N N . THR A 1 96 ? -24.010 13.944 16.220 1.00 77.56 96 THR A N 1
ATOM 760 C CA . THR A 1 96 ? -25.209 13.240 16.671 1.00 77.56 96 THR A CA 1
ATOM 761 C C . THR A 1 96 ? -25.957 12.706 15.453 1.00 77.56 96 THR A C 1
ATOM 763 O O . THR A 1 96 ? -26.175 13.428 14.482 1.00 77.56 96 THR A O 1
ATOM 766 N N . LEU A 1 97 ? -26.327 11.430 15.489 1.00 73.19 97 LEU A N 1
ATOM 767 C CA . LEU A 1 97 ? -27.221 10.813 14.524 1.00 73.19 97 LEU A CA 1
ATOM 768 C C . LEU A 1 97 ? -28.658 11.118 14.931 1.00 73.19 97 LEU A C 1
ATOM 770 O O . LEU A 1 97 ? -29.074 10.935 16.082 1.00 73.19 97 LEU A O 1
ATOM 774 N N . THR A 1 98 ? -29.453 11.554 13.966 1.00 71.31 98 THR A N 1
ATOM 775 C CA . THR A 1 98 ? -30.899 11.618 14.137 1.00 71.31 98 THR A CA 1
ATOM 776 C C . THR A 1 98 ? -31.480 10.197 14.258 1.00 71.31 98 THR A C 1
ATOM 778 O O . THR A 1 98 ? -30.859 9.216 13.841 1.00 71.31 98 THR A O 1
ATOM 781 N N . PRO A 1 99 ? -32.704 10.030 14.798 1.00 60.97 99 PRO A N 1
ATOM 782 C CA . PRO A 1 99 ? -33.338 8.712 14.929 1.00 60.97 99 PRO A CA 1
ATOM 783 C C . PRO A 1 99 ? -33.510 7.936 13.613 1.00 60.97 99 PRO A C 1
ATOM 785 O O . PRO A 1 99 ? -33.745 6.729 13.651 1.00 60.97 99 PRO A O 1
ATOM 788 N N . VAL A 1 100 ? -33.471 8.627 12.468 1.00 68.94 100 VAL A N 1
ATOM 789 C CA . VAL A 1 100 ? -33.574 8.023 11.133 1.00 68.94 100 VAL A CA 1
ATOM 790 C C . VAL A 1 100 ? -32.214 7.491 10.672 1.00 68.94 100 VAL A C 1
ATOM 792 O O . VAL A 1 100 ? -32.155 6.405 10.110 1.00 68.94 100 VAL A O 1
ATOM 795 N N . GLU A 1 101 ? -31.126 8.202 10.970 1.00 59.97 101 GLU A N 1
ATOM 796 C CA . GLU A 1 101 ? -29.757 7.817 10.593 1.00 59.97 101 GLU A CA 1
ATOM 797 C C . GLU A 1 101 ? -29.209 6.659 11.444 1.00 59.97 101 GLU A C 1
ATOM 799 O O . GLU A 1 101 ? -28.393 5.881 10.969 1.00 59.97 101 GLU A O 1
ATOM 804 N N . ALA A 1 102 ? -29.702 6.485 12.674 1.00 59.47 102 ALA A N 1
ATOM 805 C CA . ALA A 1 102 ? -29.289 5.411 13.587 1.00 59.47 102 ALA A CA 1
ATOM 806 C C . ALA A 1 102 ? -29.912 4.022 13.292 1.00 59.47 102 ALA A C 1
ATOM 808 O O . ALA A 1 102 ? -29.811 3.124 14.123 1.00 59.47 102 ALA A O 1
ATOM 809 N N . ARG A 1 103 ? -30.621 3.849 12.165 1.00 63.16 103 ARG A N 1
ATOM 810 C CA . ARG A 1 103 ? -31.334 2.604 11.794 1.00 63.16 103 ARG A CA 1
ATOM 811 C C . ARG A 1 103 ? -30.672 1.806 10.656 1.00 63.16 103 ARG A C 1
ATOM 813 O O . ARG A 1 103 ? -31.306 0.868 10.175 1.00 63.16 103 ARG A O 1
ATOM 820 N N . LEU A 1 104 ? -29.488 2.218 10.194 1.00 55.72 104 LEU A N 1
ATOM 821 C CA . LEU A 1 104 ? -28.754 1.574 9.095 1.00 55.72 104 LEU A CA 1
ATOM 822 C C . LEU A 1 104 ? -28.200 0.199 9.482 1.00 55.72 104 LEU A C 1
ATOM 824 O O . LEU A 1 104 ? -27.704 0.070 10.621 1.00 55.72 104 LEU A O 1
#

Sequence (104 aa):
MHPGDNGDIAMVRWPAEVDRLDRLRTAGTPRLVLVAPHAPPFTVTDALEDWVRMPADEGDVRARARCLIERCDNGVAHEPELADDRVLRFGRWWTTLTPVEARL

Secondary structure (DSSP, 8-state):
--TT-SSS-EEEEETTTHHHHHHHHHTT--EEEEE-TTSPPP---STTEEEEESS--HHHHHHHHHHHHHHHHHHTT-S-EEETTTEEEETTEEEEPPTTGGG-

Organism: NCBI:txid408172

Foldseek 3Di:
DDPDDPDFEAEAEPPVRVVVVVVCVVVVGQYEYAYEQPHDDDDDDDLSYYYDYPPDDVVVVVVRSVVSVVCVVQVVQAPQDDDPQQWTDGPPDIDGDDPVRVPD